Protein AF-A0A7J6X7T3-F1 (afdb_monomer_lite)

Organism: Thalictrum thalictroides (NCBI:txid46969)

InterPro domains:
  IPR001480 Bulb-type lectin domain [PF01453] (2-62)
  IPR036426 Bulb-type lectin domain superfamily [G3DSA:2.90.10.10] (1-62)
  IPR036426 Bulb-type lectin domain superfamily [SSF51110] (2-61)

Structure (mmCIF, N/CA/C/O backbone):
data_AF-A0A7J6X7T3-F1
#
_entry.id   AF-A0A7J6X7T3-F1
#
loop_
_atom_site.group_PDB
_atom_site.id
_atom_site.type_symbol
_atom_site.label_atom_id
_atom_site.label_alt_id
_atom_site.label_comp_id
_atom_site.label_asym_id
_atom_site.label_entity_id
_atom_site.label_seq_id
_atom_site.pdbx_PDB_ins_code
_atom_site.Cartn_x
_atom_site.Cartn_y
_atom_site.Cartn_z
_atom_site.occupancy
_atom_site.B_iso_or_equiv
_atom_site.auth_seq_id
_atom_site.auth_comp_id
_atom_site.auth_asym_id
_atom_site.auth_atom_id
_atom_site.pdbx_PDB_model_num
ATOM 1 N N . MET A 1 1 ? 1.084 -9.800 -12.688 1.00 64.38 1 MET A N 1
ATOM 2 C CA . MET A 1 1 ? 2.081 -8.961 -11.990 1.00 64.38 1 MET A CA 1
ATOM 3 C C . MET A 1 1 ? 1.476 -7.580 -11.876 1.00 64.38 1 MET A C 1
ATOM 5 O O . MET A 1 1 ? 0.944 -7.112 -12.875 1.00 64.38 1 MET A O 1
ATOM 9 N N . GLY A 1 2 ? 1.484 -6.976 -10.694 1.00 81.94 2 GLY A N 1
ATOM 10 C CA . GLY A 1 2 ? 0.901 -5.653 -10.485 1.00 81.94 2 GLY A CA 1
ATOM 11 C C . GLY A 1 2 ? 1.564 -4.975 -9.300 1.00 81.94 2 GLY A C 1
ATOM 12 O O . GLY A 1 2 ? 1.960 -5.662 -8.367 1.00 81.94 2 GLY A O 1
ATOM 13 N N . ASP A 1 3 ? 1.708 -3.659 -9.383 1.00 84.62 3 ASP A N 1
ATOM 14 C CA . ASP A 1 3 ? 2.144 -2.806 -8.284 1.00 84.62 3 ASP A CA 1
ATOM 15 C C . ASP A 1 3 ? 1.218 -1.595 -8.244 1.00 84.62 3 ASP A C 1
ATOM 17 O O . ASP A 1 3 ? 0.816 -1.083 -9.295 1.00 84.62 3 ASP A O 1
ATOM 21 N N . LEU A 1 4 ? 0.858 -1.158 -7.044 1.00 84.88 4 LEU A N 1
ATOM 22 C CA . LEU A 1 4 ? 0.126 0.082 -6.856 1.00 84.88 4 LEU A CA 1
ATOM 23 C C . LEU A 1 4 ? 1.145 1.199 -6.640 1.00 84.88 4 LEU A C 1
ATOM 25 O O . LEU A 1 4 ? 1.937 1.150 -5.700 1.00 84.88 4 LEU A O 1
ATOM 29 N N . ILE A 1 5 ? 1.119 2.189 -7.530 1.00 86.69 5 ILE A N 1
ATOM 30 C CA . ILE A 1 5 ? 2.047 3.320 -7.540 1.00 86.69 5 ILE A CA 1
ATOM 31 C C . ILE A 1 5 ? 1.231 4.602 -7.425 1.00 86.69 5 ILE A C 1
ATOM 33 O O . ILE A 1 5 ? 0.327 4.837 -8.229 1.00 86.69 5 ILE A O 1
ATOM 37 N N . LEU A 1 6 ? 1.581 5.441 -6.456 1.00 83.50 6 LEU A N 1
ATOM 38 C CA . LEU A 1 6 ? 1.096 6.808 -6.367 1.00 83.50 6 LEU A CA 1
ATOM 39 C C . LEU A 1 6 ? 2.068 7.731 -7.099 1.00 83.50 6 LEU A C 1
ATOM 41 O O . LEU A 1 6 ? 3.283 7.688 -6.872 1.00 83.50 6 LEU A O 1
ATOM 45 N N . LYS A 1 7 ? 1.518 8.571 -7.971 1.00 86.94 7 LYS A N 1
ATOM 46 C CA . LYS A 1 7 ? 2.260 9.606 -8.682 1.00 86.94 7 LYS A CA 1
ATOM 47 C C . LYS A 1 7 ? 1.652 10.973 -8.408 1.00 86.94 7 LYS A C 1
ATOM 49 O O . LYS A 1 7 ? 0.441 11.065 -8.211 1.00 86.94 7 LYS A O 1
ATOM 54 N N . ASP A 1 8 ? 2.488 12.000 -8.413 1.00 85.50 8 ASP A N 1
ATOM 55 C CA . ASP A 1 8 ? 2.040 13.392 -8.388 1.00 85.50 8 ASP A CA 1
ATOM 56 C C . ASP A 1 8 ? 1.439 13.779 -9.759 1.00 85.50 8 ASP A C 1
ATOM 58 O O . ASP A 1 8 ? 1.523 13.031 -10.740 1.00 85.50 8 ASP A O 1
ATOM 62 N N . VAL A 1 9 ? 0.825 14.957 -9.839 1.00 90.12 9 VAL A N 1
ATOM 63 C CA . VAL A 1 9 ? 0.274 15.572 -11.051 1.00 90.12 9 VAL A CA 1
ATOM 64 C C . VAL A 1 9 ? 1.337 15.715 -12.142 1.00 90.12 9 VAL A C 1
ATOM 66 O O . VAL A 1 9 ? 1.025 15.552 -13.321 1.00 90.12 9 VAL A O 1
ATOM 69 N N . ASP A 1 10 ? 2.590 15.975 -11.766 1.00 92.44 10 ASP A N 1
ATOM 70 C CA . ASP A 1 10 ? 3.719 16.050 -12.702 1.00 92.44 10 ASP A CA 1
ATOM 71 C C . ASP A 1 10 ? 4.244 14.669 -13.155 1.00 92.44 10 ASP A C 1
ATOM 73 O O . ASP A 1 10 ? 5.116 14.577 -14.020 1.00 92.44 10 ASP A O 1
ATOM 77 N N . GLY A 1 11 ? 3.686 13.585 -12.607 1.00 88.31 11 GLY A N 1
ATOM 78 C CA . GLY A 1 11 ? 4.055 12.206 -12.907 1.00 88.31 11 GLY A CA 1
ATOM 79 C C . GLY A 1 11 ? 5.225 11.658 -12.086 1.00 88.31 11 GLY A C 1
ATOM 80 O O . GLY A 1 11 ? 5.594 10.495 -12.292 1.00 88.31 11 GLY A O 1
ATOM 81 N N . SER A 1 12 ? 5.793 12.441 -11.163 1.00 86.19 12 SER A N 1
ATOM 82 C CA . SER A 1 12 ? 6.826 11.981 -10.233 1.00 86.19 12 SER A CA 1
ATOM 83 C C . SER A 1 12 ? 6.307 10.873 -9.311 1.00 86.19 12 SER A C 1
ATOM 85 O O . SER A 1 12 ? 5.121 10.797 -8.989 1.00 86.19 12 SER A O 1
ATOM 87 N N . HIS A 1 13 ? 7.193 9.952 -8.923 1.00 81.12 13 HIS A N 1
ATOM 88 C CA . HIS A 1 13 ? 6.859 8.836 -8.033 1.00 81.12 13 HIS A CA 1
ATOM 89 C C . HIS A 1 13 ? 6.836 9.314 -6.582 1.00 81.12 13 HIS A C 1
ATOM 91 O O . HIS A 1 13 ? 7.851 9.782 -6.076 1.00 81.12 13 HIS A O 1
ATOM 97 N N . VAL A 1 14 ? 5.688 9.153 -5.919 1.00 84.12 14 VAL A N 1
ATOM 98 C CA . VAL A 1 14 ? 5.511 9.494 -4.501 1.00 84.12 14 VAL A CA 1
ATOM 99 C C . VAL A 1 14 ? 5.733 8.268 -3.618 1.00 84.12 14 VAL A C 1
ATOM 101 O O . VAL A 1 14 ? 6.572 8.285 -2.723 1.00 84.12 14 VAL A O 1
ATOM 104 N N . CYS A 1 15 ? 4.997 7.182 -3.870 1.00 82.25 15 CYS A N 1
ATOM 105 C CA . CYS A 1 15 ? 5.162 5.919 -3.152 1.00 82.25 15 CYS A CA 1
ATOM 106 C C . CYS A 1 15 ? 4.663 4.721 -3.972 1.00 82.25 15 CYS A C 1
ATOM 108 O O . CYS A 1 15 ? 3.970 4.871 -4.981 1.00 82.25 15 CYS A O 1
ATOM 110 N N . SER A 1 16 ? 5.060 3.516 -3.569 1.00 85.88 16 SER A N 1
ATOM 111 C CA . SER A 1 16 ? 4.642 2.254 -4.187 1.00 85.88 16 SER A CA 1
ATOM 112 C C . SER A 1 16 ? 4.480 1.162 -3.137 1.00 85.88 16 SER A C 1
ATOM 114 O O . SER A 1 16 ? 5.151 1.176 -2.106 1.00 85.88 16 SER A O 1
ATOM 116 N N . THR A 1 17 ? 3.615 0.186 -3.415 1.00 84.75 17 THR A N 1
ATOM 117 C CA . THR A 1 17 ? 3.451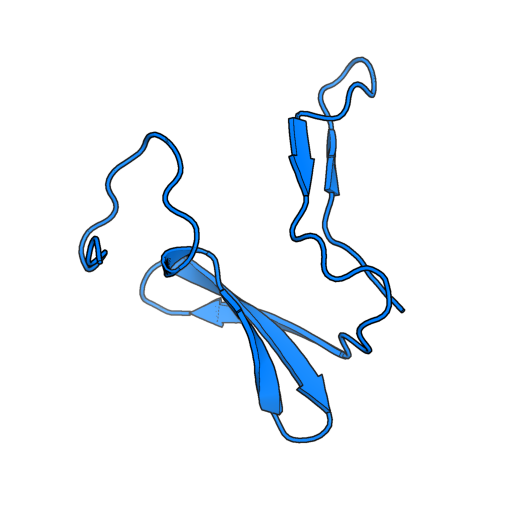 -0.993 -2.546 1.00 84.75 17 THR A CA 1
ATOM 118 C C . THR A 1 17 ? 4.593 -2.002 -2.682 1.00 84.75 17 THR A C 1
ATOM 120 O O . THR A 1 17 ? 4.683 -2.936 -1.891 1.00 84.75 17 THR A O 1
ATOM 123 N N . ASN A 1 18 ? 5.470 -1.822 -3.678 1.00 84.81 18 ASN A N 1
ATOM 124 C CA . ASN A 1 18 ? 6.594 -2.705 -3.998 1.00 84.81 18 ASN A CA 1
ATOM 125 C C . ASN A 1 18 ? 6.163 -4.163 -4.197 1.00 84.81 18 ASN A C 1
ATOM 127 O O . ASN A 1 18 ? 6.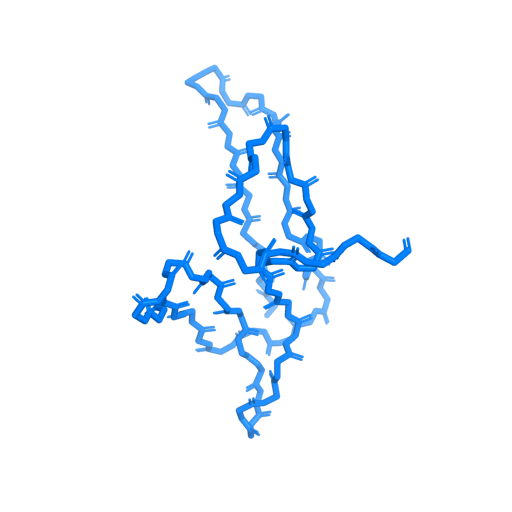894 -5.099 -3.880 1.00 84.81 18 ASN A O 1
ATOM 131 N N . THR A 1 19 ? 4.969 -4.364 -4.754 1.00 86.50 19 THR A N 1
ATOM 132 C CA . THR A 1 19 ? 4.429 -5.701 -5.036 1.00 86.50 19 THR A CA 1
ATOM 133 C C . THR A 1 19 ? 4.773 -6.186 -6.445 1.00 86.50 19 THR A C 1
ATOM 135 O O . THR A 1 19 ? 4.316 -7.246 -6.883 1.00 86.50 19 THR A O 1
ATOM 138 N N . SER A 1 20 ? 5.644 -5.459 -7.152 1.00 85.00 20 SER A N 1
ATOM 139 C CA . SER A 1 20 ? 6.207 -5.882 -8.431 1.00 85.00 20 SER A CA 1
ATOM 140 C C . SER A 1 20 ? 6.870 -7.265 -8.300 1.00 85.00 20 SER A C 1
ATOM 142 O O . SER A 1 20 ? 7.680 -7.525 -7.418 1.00 85.00 20 SER A O 1
ATOM 144 N N . GLY A 1 21 ? 6.454 -8.207 -9.151 1.00 83.31 21 GLY A N 1
ATOM 145 C CA . GLY A 1 21 ? 6.857 -9.620 -9.063 1.00 83.31 21 GLY A CA 1
ATOM 146 C C . GLY A 1 21 ? 5.903 -10.518 -8.264 1.00 83.31 21 GLY A C 1
ATOM 147 O O . GLY A 1 21 ? 5.946 -11.737 -8.423 1.00 83.31 21 GLY A O 1
ATOM 148 N N . HIS A 1 22 ? 4.964 -9.949 -7.504 1.00 85.38 22 HIS A N 1
ATOM 149 C CA . HIS A 1 22 ? 3.875 -1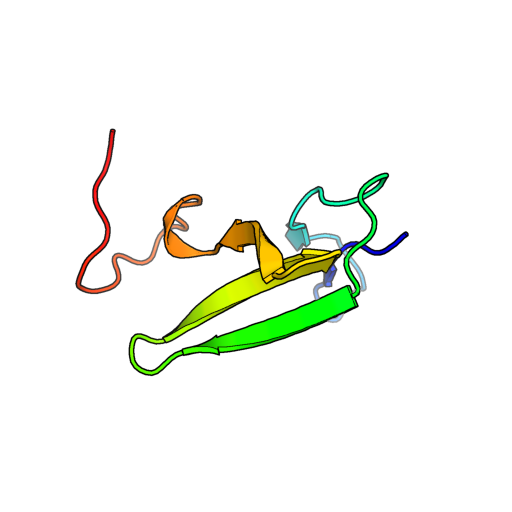0.697 -6.884 1.00 85.38 22 HIS A CA 1
ATOM 150 C C . HIS A 1 22 ? 2.630 -10.739 -7.788 1.00 85.38 22 HIS A C 1
ATOM 152 O O . HIS A 1 22 ? 2.332 -9.830 -8.573 1.00 85.38 22 HIS A O 1
ATOM 158 N N . SER A 1 23 ? 1.884 -11.844 -7.702 1.00 89.62 23 SER A N 1
ATOM 159 C CA . SER A 1 23 ? 0.604 -11.996 -8.398 1.00 89.62 23 SER A CA 1
ATOM 160 C C . SER A 1 23 ? -0.530 -11.467 -7.527 1.00 89.62 23 SER A C 1
ATOM 162 O O . SER A 1 23 ? -1.204 -12.245 -6.853 1.00 89.62 23 SER A O 1
ATOM 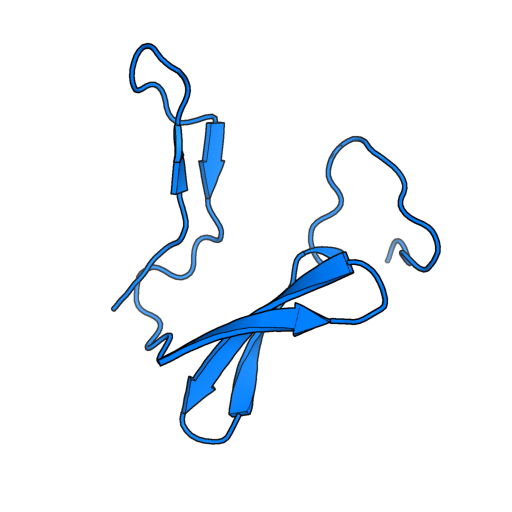164 N N . VAL A 1 24 ? -0.726 -10.150 -7.546 1.00 89.81 24 VAL A N 1
ATOM 165 C CA . VAL A 1 24 ? -1.905 -9.500 -6.960 1.00 89.81 24 VAL A CA 1
ATOM 166 C C . VAL A 1 24 ? -3.122 -9.789 -7.839 1.00 89.81 24 VAL A C 1
ATOM 168 O O . VAL A 1 24 ? -3.059 -9.632 -9.058 1.00 89.81 24 VAL A O 1
ATOM 171 N N . VAL A 1 25 ? -4.210 -10.243 -7.222 1.00 91.44 25 VAL A N 1
ATOM 172 C CA . VAL A 1 25 ? -5.466 -10.608 -7.900 1.00 91.44 25 VAL A CA 1
ATOM 173 C C . VAL A 1 25 ? -6.653 -9.773 -7.430 1.00 91.44 25 VAL A C 1
ATOM 175 O O . VAL A 1 25 ? -7.650 -9.695 -8.140 1.00 91.44 25 VAL A O 1
ATOM 178 N N . ALA A 1 26 ? -6.552 -9.140 -6.260 1.00 90.44 26 ALA A N 1
ATOM 179 C CA . ALA A 1 26 ? -7.596 -8.279 -5.728 1.00 90.44 26 ALA A CA 1
ATOM 180 C C . ALA A 1 26 ? -7.021 -7.176 -4.833 1.00 90.44 26 ALA A C 1
ATOM 182 O O . ALA A 1 26 ? -5.975 -7.339 -4.202 1.00 90.44 26 ALA A O 1
ATOM 183 N N . MET A 1 27 ? -7.759 -6.071 -4.766 1.00 91.38 27 MET A N 1
ATOM 184 C CA . MET A 1 27 ? -7.515 -4.934 -3.885 1.00 91.38 27 MET A CA 1
ATOM 185 C C . MET A 1 27 ? -8.792 -4.664 -3.093 1.00 91.38 27 MET A C 1
ATOM 187 O O . MET A 1 27 ? -9.877 -4.622 -3.675 1.00 91.38 27 MET A O 1
ATOM 191 N N . ARG A 1 28 ? -8.670 -4.493 -1.775 1.00 91.19 28 ARG A N 1
ATOM 192 C CA . ARG A 1 28 ? -9.806 -4.254 -0.880 1.00 91.19 28 ARG A CA 1
ATOM 193 C C . ARG A 1 28 ? -9.473 -3.181 0.148 1.00 91.19 28 ARG A C 1
ATOM 195 O O . ARG A 1 28 ? -8.369 -3.163 0.673 1.00 91.19 28 ARG A O 1
ATOM 202 N N . ILE A 1 29 ? -10.457 -2.341 0.457 1.00 89.88 29 ILE A N 1
ATOM 203 C CA . ILE A 1 29 ? -10.470 -1.505 1.662 1.00 89.88 29 ILE A CA 1
ATOM 204 C C . ILE A 1 29 ? -11.462 -2.139 2.639 1.00 89.88 29 ILE A C 1
ATOM 206 O O . ILE A 1 29 ? -12.571 -2.512 2.239 1.00 89.88 29 ILE A O 1
ATOM 210 N N . ASP A 1 30 ? -11.053 -2.338 3.888 1.00 87.75 30 ASP A N 1
ATOM 211 C CA . ASP A 1 30 ? -11.923 -2.868 4.938 1.00 87.75 30 ASP A CA 1
ATOM 212 C C . ASP A 1 30 ? -12.603 -1.755 5.761 1.00 87.75 30 ASP A C 1
ATOM 214 O O . ASP A 1 30 ? -12.484 -0.563 5.477 1.00 87.75 30 ASP A O 1
ATOM 218 N N . GLY A 1 31 ? -13.366 -2.148 6.785 1.00 87.50 31 GLY A N 1
ATOM 219 C CA . GLY A 1 31 ? -14.097 -1.2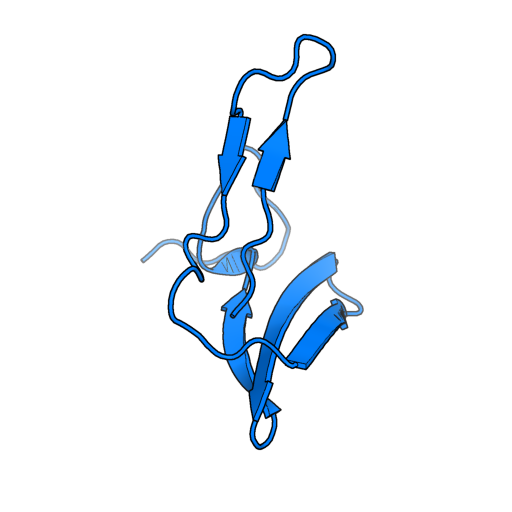05 7.634 1.00 87.50 31 GLY A CA 1
ATOM 220 C C . GLY A 1 31 ? -13.213 -0.307 8.507 1.00 87.50 31 GLY A C 1
ATOM 221 O O . GLY A 1 31 ? -13.732 0.642 9.085 1.00 87.50 31 GLY A O 1
ATOM 222 N N . THR A 1 32 ? -11.907 -0.579 8.610 1.00 86.44 32 THR A N 1
ATOM 223 C CA . THR A 1 32 ? -10.953 0.232 9.384 1.00 86.44 32 THR A CA 1
ATOM 224 C C . THR A 1 32 ? -10.101 1.130 8.490 1.00 86.44 32 THR A C 1
ATOM 226 O O . THR A 1 32 ? -9.200 1.804 8.979 1.00 86.44 32 THR A O 1
ATOM 229 N N . SER A 1 33 ? -10.426 1.214 7.195 1.00 87.06 33 SER A N 1
ATOM 230 C CA . SER A 1 33 ? -9.639 1.926 6.181 1.00 87.06 33 SER A CA 1
ATOM 231 C C . SER A 1 33 ? -8.271 1.296 5.905 1.00 87.06 33 SER A C 1
ATOM 233 O O . SER A 1 33 ? -7.388 1.971 5.379 1.00 87.06 33 SER A O 1
ATOM 235 N N . ASN A 1 34 ? -8.089 0.006 6.205 1.00 86.62 34 ASN A N 1
ATOM 236 C CA . ASN A 1 34 ? -6.893 -0.710 5.786 1.00 86.62 34 ASN A CA 1
ATOM 237 C C . ASN A 1 34 ? -7.021 -1.098 4.309 1.00 86.62 34 ASN A C 1
ATOM 239 O O . ASN A 1 34 ? -7.953 -1.804 3.909 1.00 86.62 34 ASN A O 1
ATOM 243 N N . LEU A 1 35 ? -6.073 -0.641 3.494 1.00 89.88 35 LEU A N 1
ATOM 244 C CA . LEU A 1 35 ? -5.922 -1.078 2.114 1.00 89.88 35 LEU A CA 1
ATOM 245 C C . LEU A 1 35 ? -5.114 -2.376 2.080 1.00 89.88 35 LEU A C 1
ATOM 247 O O . LEU A 1 35 ? -3.958 -2.391 2.494 1.00 89.88 35 LEU A O 1
ATOM 251 N N . ILE A 1 36 ? -5.703 -3.443 1.543 1.00 91.94 36 ILE A N 1
ATOM 252 C CA . ILE A 1 36 ? -5.114 -4.782 1.494 1.00 91.94 36 ILE A CA 1
ATOM 253 C C . ILE A 1 36 ? -5.013 -5.250 0.040 1.00 91.94 36 ILE A C 1
ATOM 255 O O . ILE A 1 36 ? -5.992 -5.217 -0.716 1.00 91.94 36 ILE A O 1
ATOM 259 N N . LEU A 1 37 ? -3.825 -5.721 -0.346 1.00 92.44 37 LEU A N 1
ATOM 260 C CA . LEU A 1 37 ? -3.582 -6.394 -1.620 1.00 92.44 37 LEU A CA 1
ATOM 261 C C . LEU A 1 37 ? -3.543 -7.907 -1.405 1.00 92.44 37 LEU A C 1
ATOM 263 O O . LEU A 1 37 ? -2.708 -8.422 -0.655 1.00 92.44 37 LEU A O 1
ATOM 267 N N . HIS A 1 38 ? -4.424 -8.625 -2.101 1.00 93.56 38 HIS A N 1
ATOM 268 C CA . HIS A 1 38 ? -4.518 -10.079 -2.027 1.00 93.56 38 HIS A CA 1
ATOM 269 C C . HIS A 1 38 ? -3.912 -10.748 -3.257 1.00 93.56 38 HIS A C 1
ATOM 271 O O . HIS A 1 38 ? -4.098 -10.317 -4.398 1.00 93.56 38 HIS A O 1
ATOM 277 N N . GLY A 1 39 ? -3.216 -11.850 -3.007 1.00 90.88 39 GLY A N 1
ATOM 278 C CA . GLY A 1 39 ? -2.811 -12.831 -3.998 1.00 90.88 39 GLY A CA 1
ATOM 279 C C . GLY A 1 39 ? -3.802 -13.980 -4.106 1.00 90.88 39 GLY A C 1
ATOM 280 O O . GLY A 1 39 ? -4.877 -13.973 -3.511 1.00 90.88 39 GLY A O 1
ATOM 281 N N . ALA A 1 40 ? -3.422 -15.005 -4.867 1.00 90.00 40 ALA A N 1
ATOM 282 C CA . ALA A 1 40 ? -4.220 -16.220 -4.972 1.00 90.00 40 ALA A CA 1
ATOM 283 C C . ALA A 1 40 ? -4.490 -16.842 -3.588 1.00 90.00 40 ALA A C 1
ATOM 285 O O . ALA A 1 40 ? -3.619 -16.826 -2.714 1.00 90.00 40 ALA A O 1
ATOM 286 N N . ARG A 1 41 ? -5.676 -17.448 -3.431 1.00 90.19 41 ARG A N 1
ATOM 287 C CA . ARG A 1 41 ? -6.137 -18.079 -2.178 1.00 90.19 41 ARG A CA 1
ATOM 288 C C . ARG A 1 41 ? -6.197 -17.097 -0.999 1.00 90.19 41 ARG A C 1
ATOM 290 O O . ARG A 1 41 ? -5.793 -17.446 0.105 1.00 90.19 41 ARG A O 1
ATOM 297 N N . ASP A 1 42 ? -6.619 -15.862 -1.267 1.00 86.31 42 ASP A N 1
ATOM 298 C CA . ASP A 1 42 ? -6.790 -14.781 -0.285 1.00 86.31 42 ASP A CA 1
ATOM 299 C C . ASP A 1 42 ? -5.530 -14.412 0.515 1.00 86.31 42 ASP A C 1
ATOM 301 O O . ASP A 1 42 ? -5.607 -13.681 1.504 1.00 86.31 42 ASP A O 1
ATOM 305 N N . LYS A 1 43 ? -4.344 -14.849 0.068 1.00 91.44 43 LYS A N 1
ATOM 306 C CA . LYS A 1 43 ? -3.074 -14.525 0.722 1.00 91.44 43 LYS A CA 1
ATOM 307 C C . LYS A 1 43 ? -2.870 -13.012 0.737 1.00 91.44 43 LYS A C 1
ATOM 309 O O . LYS A 1 43 ? -2.788 -12.404 -0.327 1.00 91.44 43 LYS A O 1
ATOM 314 N N . VAL A 1 44 ? -2.695 -12.426 1.918 1.00 91.56 44 VAL A N 1
ATOM 315 C CA . VAL A 1 44 ? -2.271 -11.027 2.047 1.00 91.56 44 VAL A CA 1
ATOM 316 C C . VAL A 1 44 ? -0.842 -10.901 1.513 1.00 91.56 44 VAL A C 1
ATOM 318 O O . VAL A 1 44 ? 0.074 -11.568 1.995 1.00 91.56 44 VAL A O 1
ATOM 321 N N . ILE A 1 45 ? -0.673 -10.108 0.456 1.00 91.94 45 ILE A N 1
ATOM 322 C CA . ILE A 1 45 ? 0.636 -9.774 -0.122 1.00 91.94 45 ILE A CA 1
ATOM 323 C C . ILE A 1 45 ? 1.172 -8.496 0.524 1.00 91.94 45 ILE A C 1
ATOM 325 O O . ILE A 1 45 ? 2.373 -8.389 0.743 1.00 91.94 45 ILE A O 1
ATOM 329 N N . TRP A 1 46 ? 0.285 -7.543 0.809 1.00 91.50 46 TRP A N 1
ATOM 330 C CA . TRP A 1 46 ? 0.622 -6.227 1.339 1.00 91.50 46 TRP A CA 1
ATOM 331 C C . TRP A 1 46 ? -0.594 -5.628 2.055 1.00 91.50 46 TRP A C 1
ATOM 333 O O . TRP A 1 46 ? -1.728 -5.877 1.634 1.00 91.50 46 TRP A O 1
ATOM 343 N N . GLN A 1 47 ? -0.371 -4.824 3.095 1.00 89.94 47 GLN A N 1
ATOM 344 C CA . GLN A 1 47 ? -1.421 -4.047 3.756 1.00 89.94 47 GLN A CA 1
ATOM 345 C C . GLN A 1 47 ? -0.899 -2.701 4.263 1.00 89.94 47 GLN A C 1
ATOM 347 O O . GLN A 1 47 ? 0.220 -2.618 4.759 1.00 89.94 47 GLN A O 1
ATOM 352 N N . SER A 1 48 ? -1.719 -1.653 4.186 1.00 85.38 48 SER A N 1
ATOM 353 C CA . SER A 1 48 ? -1.298 -0.289 4.540 1.00 85.38 48 SER A CA 1
ATOM 354 C C . SER A 1 48 ? -0.849 -0.127 5.989 1.00 85.38 48 SER A C 1
ATOM 356 O O . SER A 1 48 ? 0.049 0.660 6.264 1.00 85.38 48 SER A O 1
ATOM 358 N N . PHE A 1 49 ? -1.421 -0.889 6.919 1.00 85.31 49 PHE A N 1
ATOM 359 C CA . PHE A 1 49 ? -1.104 -0.731 8.339 1.00 85.31 49 PHE A CA 1
ATOM 360 C C . PHE A 1 49 ? 0.305 -1.224 8.707 1.00 85.31 49 PHE A C 1
ATOM 362 O O . PHE A 1 49 ? 0.886 -0.695 9.655 1.00 85.31 49 PHE A O 1
ATOM 369 N N . ASP A 1 50 ? 0.889 -2.136 7.918 1.00 82.00 50 ASP A N 1
ATOM 370 C CA . ASP A 1 50 ? 2.276 -2.612 8.084 1.00 82.00 50 ASP A CA 1
ATOM 371 C C . ASP A 1 50 ? 3.313 -1.603 7.555 1.00 82.00 50 ASP A C 1
ATOM 373 O O . ASP A 1 50 ? 4.517 -1.774 7.741 1.00 82.00 50 ASP A O 1
ATOM 377 N N . HIS A 1 51 ? 2.851 -0.544 6.886 1.00 71.44 51 HIS A N 1
ATOM 378 C CA . HIS A 1 51 ? 3.679 0.496 6.289 1.00 71.44 51 HIS A CA 1
ATOM 379 C C . HIS A 1 51 ? 3.261 1.860 6.848 1.00 71.44 51 HIS A C 1
ATOM 381 O O . HIS A 1 51 ? 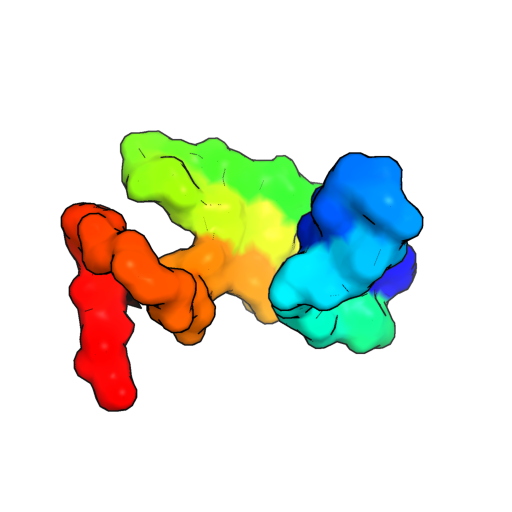2.514 2.582 6.184 1.00 71.44 51 HIS A O 1
ATOM 387 N N . PRO A 1 52 ? 3.703 2.230 8.066 1.00 59.94 52 PRO A N 1
ATOM 388 C CA . PRO A 1 52 ? 3.394 3.537 8.629 1.00 59.94 52 PRO A CA 1
ATOM 389 C C . PRO A 1 52 ? 3.893 4.650 7.714 1.00 59.94 52 PRO A C 1
ATOM 391 O O . PRO A 1 52 ? 5.092 4.842 7.530 1.00 59.94 52 PRO A O 1
ATOM 394 N N . THR A 1 53 ? 2.952 5.384 7.131 1.00 58.16 53 THR A N 1
ATOM 395 C CA . THR A 1 53 ? 3.165 6.745 6.646 1.00 58.16 53 THR A CA 1
ATOM 396 C C . THR A 1 53 ? 3.012 7.727 7.809 1.00 58.16 53 THR A C 1
ATOM 398 O O . THR A 1 53 ? 2.471 7.379 8.857 1.00 58.16 53 THR A O 1
ATOM 401 N N . ASP A 1 54 ? 3.468 8.968 7.615 1.00 48.75 54 ASP A N 1
ATOM 402 C CA . ASP A 1 54 ? 3.469 10.098 8.569 1.00 48.75 54 ASP A CA 1
ATOM 403 C C . ASP A 1 54 ? 2.089 10.508 9.147 1.00 48.75 54 ASP A C 1
ATOM 405 O O . ASP A 1 54 ? 1.917 11.598 9.689 1.00 48.75 54 ASP A O 1
ATOM 409 N N . THR A 1 55 ? 1.058 9.673 9.041 1.00 50.28 55 THR A N 1
ATOM 410 C CA . THR A 1 55 ? -0.265 9.913 9.618 1.00 50.28 55 THR A CA 1
ATOM 411 C C . THR A 1 55 ? -0.673 8.704 10.449 1.00 50.28 55 THR A C 1
ATOM 413 O O . THR A 1 55 ? -1.013 7.655 9.913 1.00 50.28 55 THR A O 1
ATOM 416 N N . TRP A 1 56 ? -0.641 8.858 11.774 1.00 50.25 56 TRP A N 1
ATOM 417 C CA . TRP A 1 56 ? -1.111 7.843 12.716 1.00 50.25 56 TRP A CA 1
ATOM 418 C C . TRP A 1 56 ? -2.606 7.578 12.514 1.00 50.25 56 TRP A C 1
ATOM 420 O O . TRP A 1 56 ? -3.435 8.463 12.736 1.00 50.25 56 TRP A O 1
ATOM 430 N N . VAL A 1 57 ? -2.949 6.348 12.134 1.00 59.44 57 VAL A N 1
ATOM 431 C CA . VAL A 1 57 ? -4.337 5.875 12.033 1.00 59.44 57 VAL A CA 1
ATOM 432 C C . VAL A 1 57 ? -4.655 5.000 13.249 1.00 59.44 57 VAL A C 1
ATOM 434 O O . VAL A 1 57 ? -3.799 4.265 13.746 1.00 59.44 57 VAL A O 1
ATOM 437 N N . SER A 1 58 ? -5.880 5.077 13.779 1.00 54.34 58 SER A N 1
ATOM 438 C CA . SER A 1 58 ? -6.272 4.290 14.956 1.00 54.34 58 SER A CA 1
ATOM 439 C C . SER A 1 58 ? -6.140 2.784 14.690 1.00 54.34 58 SER A C 1
ATOM 441 O O . SER A 1 58 ? -6.800 2.265 13.792 1.00 54.34 58 SER A O 1
ATOM 443 N N . GLY A 1 59 ? -5.339 2.083 15.498 1.00 63.12 59 GLY A N 1
ATOM 444 C CA . GLY A 1 59 ? -5.120 0.633 15.390 1.00 63.12 59 GLY A CA 1
ATOM 445 C C . GLY A 1 59 ? -3.755 0.224 14.828 1.00 63.12 59 GLY A C 1
ATOM 446 O O . GLY A 1 59 ? -3.469 -0.969 14.759 1.00 63.12 59 GLY A O 1
ATOM 447 N N . GLN A 1 60 ? -2.899 1.182 14.467 1.00 60.56 60 GLN A N 1
ATOM 448 C CA . GLN A 1 60 ? -1.539 0.892 14.025 1.00 60.56 60 GLN A CA 1
ATOM 449 C C . GLN A 1 60 ? -0.623 0.517 15.199 1.00 60.56 60 GLN A C 1
ATOM 451 O O . GLN A 1 60 ? -0.641 1.169 16.243 1.00 60.56 60 GLN A O 1
ATOM 456 N N . THR A 1 61 ? 0.178 -0.539 15.026 1.00 59.47 61 THR A N 1
ATOM 457 C CA . THR A 1 61 ? 1.180 -0.977 16.010 1.00 59.47 61 THR A CA 1
ATOM 458 C C . THR A 1 61 ? 2.567 -0.803 15.401 1.00 59.47 61 THR A C 1
ATOM 460 O O . THR A 1 61 ? 2.820 -1.301 14.307 1.00 59.47 61 THR A O 1
ATOM 463 N N . LEU A 1 62 ? 3.449 -0.080 16.091 1.00 50.50 62 LEU A N 1
ATOM 464 C CA . LEU A 1 62 ? 4.851 0.068 15.706 1.00 50.50 62 LEU A CA 1
ATOM 465 C C . LEU A 1 62 ? 5.637 -1.106 16.308 1.00 50.50 62 LEU A C 1
ATOM 467 O O . LEU A 1 62 ? 5.614 -1.271 17.528 1.00 50.50 62 LEU A O 1
ATOM 471 N N . ASN A 1 63 ? 6.279 -1.918 15.465 1.00 54.28 63 ASN A N 1
ATOM 472 C CA . ASN A 1 63 ? 7.232 -2.945 15.905 1.00 54.28 63 ASN A CA 1
ATOM 473 C C . ASN A 1 63 ? 8.636 -2.362 16.047 1.00 54.28 63 ASN A C 1
ATOM 475 O O . ASN A 1 63 ? 9.027 -1.571 15.158 1.00 54.28 63 ASN A O 1
#

Foldseek 3Di:
DDKDFDADPVRHTDDIQPCVVAAFDDWDQDPQRKIFTAHPPRDTPGIVLVPDDPDDGPPRDDD

pLDDT: mean 80.99, std 13.22, range [48.75, 93.56]

Sequence (63 aa):
MGDLILKDVDGSHVCSTNTSGHSVVAMRIDGTSNLILHGARDKVIWQSFDHPTDTWVSGQTLN

Secondary structure (DSSP, 8-state):
----EEE-TT--EEEE---TTS-EEEEEE-TT--EEEEEGGG-EEEEGGGS--SSPPTT----

Radius of gyration: 12.7 Å; chains: 1; bounding box: 21×34×29 Å